Protein AF-A0A383CZA9-F1 (afdb_monomer_lite)

Sequence (109 aa):
MKIGTPPFEYDWLSDWATIPDSDAAESGWAHHGMAVTQAGEIVGVHPANPIILVLSQSGDLHRSFTVPIREGHQLALSTDNGEQCLWIADPGRKNLQSSGYDPVPGERG

Organism: NCBI:txid408172

Structure (mmCIF, N/CA/C/O backbone):
data_AF-A0A383CZA9-F1
#
_entry.id   AF-A0A383CZA9-F1
#
loop_
_atom_site.group_PDB
_atom_site.id
_atom_site.type_symbol
_atom_site.label_atom_id
_atom_site.label_alt_id
_atom_site.label_comp_id
_atom_site.label_asym_id
_atom_site.label_entity_id
_atom_site.label_seq_id
_atom_site.pdbx_PDB_ins_code
_atom_site.Cartn_x
_atom_site.Cartn_y
_atom_site.Cartn_z
_atom_site.occupancy
_atom_site.B_iso_or_equiv
_atom_site.auth_seq_id
_atom_site.auth_comp_id
_atom_site.auth_asym_id
_atom_site.auth_atom_id
_atom_site.pdbx_PDB_model_num
ATOM 1 N N . MET A 1 1 ? 4.505 13.452 16.506 1.00 90.56 1 MET A N 1
ATOM 2 C CA . MET A 1 1 ? 4.410 14.938 16.555 1.00 90.56 1 MET A CA 1
ATOM 3 C C . MET A 1 1 ? 2.942 15.318 16.707 1.00 90.56 1 MET A C 1
ATOM 5 O O . MET A 1 1 ? 2.137 14.714 16.024 1.00 90.56 1 MET A O 1
ATOM 9 N N . LYS A 1 2 ? 2.562 16.276 17.563 1.00 93.31 2 LYS A N 1
ATOM 10 C CA . LYS A 1 2 ? 1.167 16.760 17.600 1.00 93.31 2 LYS A CA 1
ATOM 11 C C . LYS A 1 2 ? 0.915 17.724 16.439 1.00 93.31 2 LYS A C 1
ATOM 13 O O . LYS A 1 2 ? 1.741 18.603 16.203 1.00 93.31 2 LYS A O 1
ATOM 18 N N . ILE A 1 3 ? -0.198 17.553 15.733 1.00 95.31 3 ILE A N 1
ATOM 19 C CA . ILE A 1 3 ? -0.630 18.431 14.638 1.00 95.31 3 ILE A CA 1
ATOM 20 C C . ILE A 1 3 ? -2.070 18.900 14.865 1.00 95.31 3 ILE A C 1
ATOM 22 O O . ILE A 1 3 ? -2.865 18.198 15.488 1.00 95.31 3 ILE A O 1
ATOM 26 N N . GLY A 1 4 ? -2.410 20.069 14.324 1.00 94.56 4 GLY A N 1
ATOM 27 C CA . GLY A 1 4 ? -3.735 20.677 14.463 1.00 94.56 4 GLY A CA 1
ATOM 28 C C . GLY A 1 4 ? -3.825 21.700 15.597 1.00 94.56 4 GLY A C 1
ATOM 29 O O . GLY A 1 4 ? -2.824 22.073 16.206 1.00 94.56 4 GLY A O 1
ATOM 30 N N . THR A 1 5 ? -5.040 22.187 15.835 1.00 94.62 5 THR A N 1
ATOM 31 C CA . THR A 1 5 ? -5.378 23.127 16.913 1.00 94.62 5 THR A CA 1
ATOM 32 C C . THR A 1 5 ? -6.732 22.739 17.509 1.00 94.62 5 THR A C 1
ATOM 34 O O . THR A 1 5 ? -7.550 22.144 16.801 1.00 94.62 5 THR A O 1
ATOM 37 N N . PRO A 1 6 ? -7.033 23.099 18.769 1.00 93.31 6 PRO A N 1
ATOM 38 C CA . PRO A 1 6 ? -8.297 22.739 19.400 1.00 93.31 6 PRO A CA 1
ATOM 39 C C . PRO A 1 6 ? -9.531 23.130 18.561 1.00 93.31 6 PRO A C 1
ATOM 41 O O . PRO A 1 6 ? -9.545 24.212 17.968 1.00 93.31 6 PRO A O 1
ATOM 44 N N . PRO A 1 7 ? -10.579 22.282 18.517 1.00 93.31 7 PRO A N 1
ATOM 45 C CA . PRO A 1 7 ? -10.715 21.000 19.219 1.00 93.31 7 PRO A CA 1
ATOM 46 C C . PRO A 1 7 ? -10.152 19.784 18.448 1.00 93.31 7 PRO A C 1
ATOM 48 O O . PRO A 1 7 ? -10.390 18.653 18.861 1.00 93.31 7 PRO A O 1
ATOM 51 N N . PHE A 1 8 ? -9.440 19.986 17.334 1.00 95.06 8 PHE A N 1
ATOM 52 C CA . PHE A 1 8 ? -8.983 18.913 16.444 1.00 95.06 8 PHE A CA 1
ATOM 53 C C . PHE A 1 8 ? -7.460 18.787 16.467 1.00 95.06 8 PHE A C 1
ATOM 55 O O . PHE A 1 8 ? -6.751 19.341 15.625 1.00 95.06 8 PHE A O 1
ATOM 62 N N . GLU A 1 9 ? -6.967 18.041 17.449 1.00 96.88 9 GLU A N 1
ATOM 63 C CA . GLU A 1 9 ? -5.553 17.708 17.595 1.00 96.88 9 GLU A CA 1
ATOM 64 C C . GLU A 1 9 ? -5.324 16.228 17.280 1.00 96.88 9 GLU A C 1
ATOM 66 O O . GLU A 1 9 ? -6.104 15.368 17.688 1.00 96.88 9 GLU A O 1
ATOM 71 N N . TYR A 1 10 ? -4.233 15.928 16.579 1.00 94.94 10 TYR A N 1
ATOM 72 C CA . TYR A 1 10 ? -3.885 14.577 16.143 1.00 94.94 10 TYR A CA 1
ATOM 73 C C . TYR A 1 10 ? -2.428 14.256 16.463 1.00 94.94 10 TYR A C 1
ATOM 75 O O . TYR A 1 10 ? -1.581 15.150 16.533 1.00 94.94 10 TYR A O 1
ATOM 83 N N . ASP A 1 11 ? -2.125 12.969 16.614 1.00 93.44 11 ASP A N 1
ATOM 84 C CA . ASP A 1 11 ? -0.755 12.468 16.666 1.00 93.44 11 ASP A CA 1
ATOM 85 C C . ASP A 1 11 ? -0.292 12.046 15.274 1.00 93.44 11 ASP A C 1
ATOM 87 O O . ASP A 1 11 ? -0.828 11.125 14.666 1.00 93.44 11 ASP A O 1
ATOM 91 N N . TRP A 1 12 ? 0.744 12.716 14.783 1.00 92.06 12 TRP A N 1
ATOM 92 C CA . TRP A 1 12 ? 1.514 12.287 13.629 1.00 92.06 12 TRP A CA 1
ATOM 93 C C . TRP A 1 12 ? 2.494 11.186 14.031 1.00 92.06 12 TRP A C 1
ATOM 95 O O . TRP A 1 12 ? 3.404 11.429 14.841 1.00 92.06 12 TRP A O 1
ATOM 105 N N . LEU A 1 13 ? 2.324 10.018 13.417 1.00 90.44 13 LEU A N 1
ATOM 106 C CA . LEU A 1 13 ? 3.210 8.863 13.504 1.00 90.44 13 LEU A CA 1
ATOM 107 C C . LEU A 1 13 ? 4.014 8.782 12.199 1.00 90.44 13 LEU A C 1
ATOM 109 O O . LEU A 1 13 ? 3.447 8.523 11.139 1.00 90.44 13 LEU A O 1
ATOM 113 N N . SER A 1 14 ? 5.318 9.059 12.266 1.00 90.88 14 SER A N 1
ATOM 114 C CA . SER A 1 14 ? 6.229 8.827 11.139 1.00 90.88 14 SER A CA 1
ATOM 115 C C . SER A 1 14 ? 6.736 7.390 11.161 1.00 90.88 14 SER A C 1
ATOM 117 O O . SER A 1 14 ? 6.689 6.745 12.208 1.00 90.88 14 SER A O 1
ATOM 119 N N . ASP A 1 15 ? 7.203 6.906 10.006 1.00 88.94 15 ASP A N 1
ATOM 120 C CA . ASP A 1 15 ? 7.937 5.634 9.885 1.00 88.94 15 ASP A CA 1
ATOM 121 C C . ASP A 1 15 ? 7.192 4.446 10.514 1.00 88.94 15 ASP A C 1
ATOM 123 O O . ASP A 1 15 ? 7.778 3.537 11.093 1.00 88.94 15 ASP A O 1
ATOM 127 N N . TRP A 1 16 ? 5.858 4.500 10.444 1.00 93.25 16 TRP A N 1
ATOM 128 C CA . TRP A 1 16 ? 4.984 3.645 11.240 1.00 93.25 16 TRP A CA 1
ATOM 129 C C . TRP A 1 16 ? 4.977 2.192 10.755 1.00 93.25 16 TRP A C 1
ATOM 131 O O . TRP A 1 16 ? 4.697 1.302 11.545 1.00 93.25 16 TRP A O 1
ATOM 141 N N . ALA A 1 17 ? 5.265 1.952 9.473 1.00 93.94 17 ALA A N 1
ATOM 142 C CA . ALA A 1 17 ? 5.158 0.642 8.841 1.00 93.94 17 ALA A CA 1
ATOM 143 C C . ALA A 1 17 ? 6.517 -0.051 8.689 1.00 93.94 17 ALA A C 1
ATOM 145 O O . ALA A 1 17 ? 7.487 0.541 8.220 1.00 93.94 17 ALA A O 1
ATOM 146 N N . THR A 1 18 ? 6.549 -1.352 8.973 1.00 92.38 18 THR A N 1
ATOM 147 C CA . THR A 1 18 ? 7.674 -2.233 8.653 1.00 92.38 18 THR A CA 1
ATOM 148 C C . THR A 1 18 ? 7.510 -2.759 7.231 1.00 92.38 18 THR A C 1
ATOM 150 O O . THR A 1 18 ? 6.731 -3.680 6.974 1.00 92.38 18 THR A O 1
ATOM 153 N N . ILE A 1 19 ? 8.246 -2.164 6.293 1.00 92.94 19 ILE A N 1
ATOM 154 C CA . ILE A 1 19 ? 8.240 -2.553 4.879 1.00 92.94 19 ILE A CA 1
ATOM 155 C C . ILE A 1 19 ? 9.433 -3.493 4.617 1.00 92.94 19 ILE A C 1
ATOM 157 O O . ILE A 1 19 ? 10.550 -3.175 5.027 1.00 92.94 19 ILE A O 1
ATOM 161 N N . PRO A 1 20 ? 9.226 -4.661 3.977 1.00 90.31 20 PRO A N 1
ATOM 162 C CA . PRO A 1 20 ? 10.323 -5.561 3.624 1.00 90.31 20 PRO A CA 1
ATOM 163 C C . PRO A 1 20 ? 11.202 -4.942 2.530 1.00 90.31 20 PRO A C 1
ATOM 165 O O . PRO A 1 20 ? 10.720 -4.114 1.769 1.00 90.31 20 PRO A O 1
ATOM 168 N N . ASP A 1 21 ? 12.456 -5.393 2.420 1.00 88.75 21 ASP A N 1
ATOM 169 C CA . ASP A 1 21 ? 13.423 -4.897 1.422 1.00 88.75 21 ASP A CA 1
ATOM 170 C C . ASP A 1 21 ? 13.639 -3.373 1.521 1.00 88.75 21 ASP A C 1
ATOM 172 O O . ASP A 1 21 ? 13.235 -2.599 0.652 1.00 88.75 21 ASP A O 1
ATOM 176 N N . SER A 1 22 ? 14.250 -2.938 2.632 1.00 83.75 22 SER A N 1
ATOM 177 C CA . SER A 1 22 ? 14.427 -1.519 2.978 1.00 83.75 22 SER A CA 1
ATOM 178 C C . SER A 1 22 ? 15.120 -0.718 1.879 1.00 83.75 22 SER A C 1
ATOM 180 O O . SER A 1 22 ? 14.686 0.388 1.582 1.00 83.75 22 SER A O 1
ATOM 182 N N . ASP A 1 23 ? 16.129 -1.287 1.218 1.00 87.44 23 ASP A N 1
ATOM 183 C CA . ASP A 1 23 ? 16.877 -0.598 0.161 1.00 87.44 23 ASP A CA 1
ATOM 184 C C . ASP A 1 23 ? 15.975 -0.307 -1.054 1.00 87.44 23 ASP A C 1
ATOM 186 O O . ASP A 1 23 ? 15.987 0.791 -1.624 1.00 87.44 23 ASP A O 1
ATOM 190 N N . ALA A 1 24 ? 15.135 -1.273 -1.444 1.00 87.00 24 ALA A N 1
ATOM 191 C CA . ALA A 1 24 ? 14.143 -1.075 -2.496 1.00 87.00 24 ALA A CA 1
ATOM 192 C C . ALA A 1 24 ? 12.995 -0.162 -2.036 1.00 87.00 24 ALA A C 1
ATOM 194 O O . ALA A 1 24 ? 12.467 0.620 -2.825 1.00 87.00 24 ALA A O 1
ATOM 195 N N . ALA A 1 25 ? 12.577 -0.247 -0.774 1.00 87.56 25 ALA A N 1
ATOM 196 C CA . ALA A 1 25 ? 11.541 0.619 -0.223 1.00 87.56 25 ALA A CA 1
ATOM 197 C C . ALA A 1 25 ? 11.982 2.093 -0.199 1.00 87.56 25 ALA A C 1
ATOM 199 O O . ALA A 1 25 ? 11.202 2.957 -0.593 1.00 87.56 25 ALA A O 1
ATOM 200 N N . GLU A 1 26 ? 13.231 2.369 0.185 1.00 86.81 26 GLU A N 1
ATOM 201 C CA . GLU A 1 26 ? 13.813 3.715 0.256 1.00 86.81 26 GLU A CA 1
ATOM 202 C C . GLU A 1 26 ? 14.069 4.332 -1.125 1.00 86.81 26 GLU A C 1
ATOM 204 O O . GLU A 1 26 ? 13.878 5.533 -1.314 1.00 86.81 26 GLU A O 1
ATOM 209 N N . SER A 1 27 ? 14.479 3.522 -2.105 1.00 86.38 27 SER A N 1
ATOM 210 C CA . SER A 1 27 ? 14.709 3.979 -3.487 1.00 86.38 27 SER A CA 1
ATOM 211 C C . SER A 1 27 ? 13.442 3.987 -4.354 1.00 86.38 27 SER A C 1
ATOM 213 O O . SER A 1 27 ? 13.430 4.539 -5.460 1.00 86.38 27 SER A O 1
ATOM 215 N N . GLY A 1 28 ? 12.362 3.367 -3.875 1.00 84.62 28 GLY A N 1
ATOM 216 C CA . GLY A 1 28 ? 11.085 3.296 -4.568 1.00 84.62 28 GLY A CA 1
ATOM 217 C C . GLY A 1 28 ? 10.389 4.654 -4.653 1.00 84.62 28 GLY A C 1
ATOM 218 O O . GLY A 1 28 ? 10.356 5.416 -3.693 1.00 84.62 28 GLY A O 1
ATOM 219 N N . TRP A 1 29 ? 9.771 4.944 -5.802 1.00 85.06 29 TRP A N 1
ATOM 220 C CA . TRP A 1 29 ? 9.063 6.210 -6.032 1.00 85.06 29 TRP A CA 1
ATOM 221 C C . TRP A 1 29 ? 7.582 6.040 -6.367 1.00 85.06 29 TRP A C 1
ATOM 223 O O . TRP A 1 29 ? 7.009 6.869 -7.071 1.00 85.06 29 TRP A O 1
ATOM 233 N N . ALA A 1 30 ? 6.954 4.957 -5.904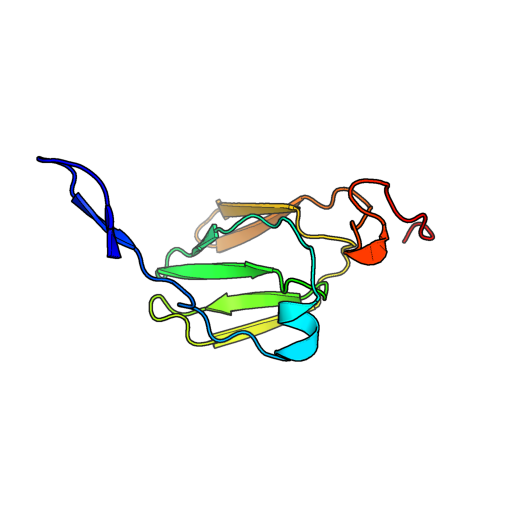 1.00 82.81 30 ALA A N 1
ATOM 234 C CA . ALA A 1 30 ? 5.525 4.787 -6.137 1.00 82.81 30 ALA A CA 1
ATOM 235 C C . ALA A 1 30 ? 4.700 5.822 -5.364 1.00 82.81 30 ALA A C 1
ATOM 237 O O . ALA A 1 30 ? 4.962 6.099 -4.194 1.00 82.81 30 ALA A O 1
ATOM 238 N N . HIS A 1 31 ? 3.680 6.372 -6.022 1.00 78.94 31 HIS A N 1
ATOM 239 C CA . HIS A 1 31 ? 2.707 7.296 -5.425 1.00 78.94 31 HIS A CA 1
ATOM 240 C C . HIS A 1 31 ? 1.391 6.542 -5.270 1.00 78.94 31 HIS A C 1
ATOM 242 O O . HIS A 1 31 ? 0.435 6.774 -6.008 1.00 78.94 31 HIS A O 1
ATOM 248 N N . HIS A 1 32 ? 1.382 5.551 -4.383 1.00 84.94 32 HIS A N 1
ATOM 249 C CA . HIS A 1 32 ? 0.238 4.662 -4.231 1.00 84.94 32 HIS A CA 1
ATOM 250 C C . HIS A 1 32 ? -0.784 5.195 -3.221 1.00 84.94 32 HIS A C 1
ATOM 252 O O . HIS A 1 32 ? -0.449 5.858 -2.239 1.00 84.94 32 HIS A O 1
ATOM 258 N N . GLY A 1 33 ? -2.046 4.827 -3.429 1.00 87.88 33 GLY A N 1
ATOM 259 C CA . GLY A 1 33 ? -3.100 4.974 -2.435 1.00 87.88 33 GLY A CA 1
ATOM 260 C C . GLY A 1 33 ? -2.969 3.968 -1.287 1.00 87.88 33 GLY A C 1
ATOM 261 O O . GLY A 1 33 ? -2.094 3.098 -1.270 1.00 87.88 33 GLY A O 1
ATOM 262 N N . MET A 1 34 ? -3.882 4.071 -0.326 1.00 94.44 34 MET A N 1
ATOM 263 C CA . MET A 1 34 ? -4.041 3.129 0.782 1.00 94.44 34 MET A CA 1
ATOM 264 C C . MET A 1 34 ? -5.526 2.832 0.992 1.00 94.44 34 MET A C 1
ATOM 266 O O . MET A 1 34 ? -6.376 3.675 0.708 1.00 94.44 34 MET A O 1
ATOM 270 N N . ALA A 1 35 ? -5.839 1.650 1.514 1.00 96.50 35 ALA A N 1
ATOM 271 C CA . ALA A 1 35 ? -7.196 1.267 1.895 1.00 96.50 35 ALA A CA 1
ATOM 272 C C . ALA A 1 35 ? -7.192 0.539 3.245 1.00 96.50 35 ALA A C 1
ATOM 274 O O . ALA A 1 35 ? -6.165 0.007 3.657 1.00 96.50 35 ALA A O 1
ATOM 275 N N . VAL A 1 36 ? -8.332 0.503 3.936 1.00 96.94 36 VAL A N 1
ATOM 276 C CA . VAL A 1 36 ? -8.469 -0.186 5.230 1.00 96.94 36 VAL A CA 1
ATOM 277 C C . VAL A 1 36 ? -9.540 -1.266 5.117 1.00 96.94 36 VAL A C 1
ATOM 279 O O . VAL A 1 36 ? -10.666 -0.983 4.703 1.00 96.94 36 VAL A O 1
ATOM 282 N N . THR A 1 37 ? -9.187 -2.507 5.451 1.00 96.69 37 THR A N 1
ATOM 283 C CA . THR A 1 37 ? -10.110 -3.651 5.430 1.00 96.69 37 THR A CA 1
ATOM 284 C C . THR A 1 37 ? -11.159 -3.530 6.529 1.00 96.69 37 THR A C 1
ATOM 286 O O . THR A 1 37 ? -11.008 -2.771 7.484 1.00 96.69 37 THR A O 1
ATOM 289 N N . GLN A 1 38 ? -12.232 -4.318 6.442 1.00 94.75 38 GLN A N 1
ATOM 290 C CA . GLN A 1 38 ? -13.250 -4.357 7.500 1.00 94.75 38 GLN A CA 1
ATOM 291 C C . GLN A 1 38 ? -12.678 -4.860 8.837 1.00 94.75 38 GLN A C 1
ATOM 293 O O . GLN A 1 38 ? -13.162 -4.475 9.898 1.00 94.75 38 GLN A O 1
ATOM 298 N N . ALA A 1 39 ? -11.626 -5.682 8.788 1.00 95.12 39 ALA A N 1
ATOM 299 C CA . ALA A 1 39 ? -10.889 -6.139 9.963 1.00 95.12 39 ALA A CA 1
ATOM 300 C C . ALA A 1 39 ? -9.911 -5.081 10.516 1.00 95.12 39 ALA A C 1
ATOM 302 O O . ALA A 1 39 ? -9.242 -5.330 11.516 1.00 95.12 39 ALA A O 1
ATOM 303 N N . GLY A 1 40 ? -9.821 -3.906 9.884 1.00 96.62 40 GLY A N 1
ATOM 304 C CA . GLY A 1 40 ? -8.942 -2.819 10.302 1.00 96.62 40 GLY A CA 1
ATOM 305 C C . GLY A 1 40 ? -7.489 -2.986 9.863 1.00 96.62 40 GLY A C 1
ATOM 306 O O . GLY A 1 40 ? -6.632 -2.279 10.385 1.00 96.62 40 GLY A O 1
ATOM 307 N N . GLU A 1 41 ? -7.202 -3.901 8.934 1.00 97.94 41 GLU A N 1
ATOM 308 C CA . GLU A 1 41 ? -5.873 -4.035 8.336 1.00 97.94 41 GLU A CA 1
ATOM 309 C C . GLU A 1 41 ? -5.664 -2.953 7.279 1.00 97.94 41 GLU A C 1
ATOM 311 O O . GLU A 1 41 ? -6.589 -2.587 6.553 1.00 97.94 41 GLU A O 1
ATOM 316 N N . ILE A 1 42 ? -4.438 -2.463 7.161 1.00 97.62 42 ILE A N 1
ATOM 317 C CA . ILE A 1 42 ? -4.081 -1.397 6.234 1.00 97.62 42 ILE A CA 1
ATOM 318 C C . ILE A 1 42 ? -3.448 -2.023 4.994 1.00 97.62 42 ILE A C 1
ATOM 320 O O . ILE A 1 42 ? -2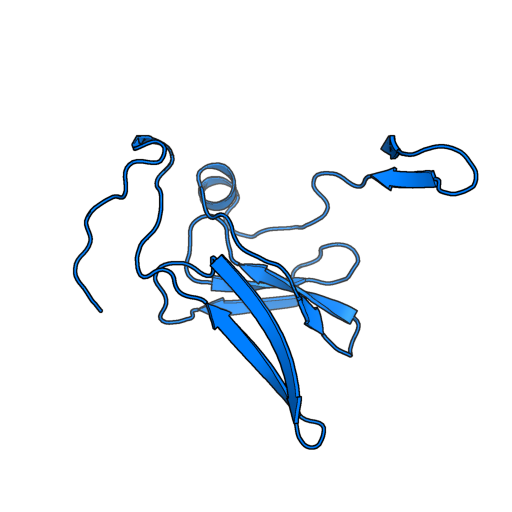.457 -2.742 5.080 1.00 97.62 42 ILE A O 1
ATOM 324 N N . VAL A 1 43 ? -4.024 -1.748 3.830 1.00 97.69 43 VAL A N 1
ATOM 325 C CA . VAL A 1 43 ? -3.542 -2.218 2.533 1.00 97.69 43 VAL A CA 1
ATOM 326 C C . VAL A 1 43 ? -2.797 -1.084 1.841 1.00 97.69 43 VAL A C 1
ATOM 328 O O . VAL A 1 43 ? -3.348 0.002 1.647 1.00 97.69 43 VAL A O 1
ATOM 331 N N . GLY A 1 44 ? -1.556 -1.350 1.450 1.00 96.06 44 GLY A N 1
ATOM 332 C CA . GLY A 1 44 ? -0.712 -0.452 0.666 1.00 96.06 44 GLY A CA 1
ATOM 333 C C . GLY A 1 44 ? 0.008 -1.198 -0.454 1.00 96.06 44 GLY A C 1
ATOM 334 O O . GLY A 1 44 ? -0.191 -2.399 -0.653 1.00 96.06 44 GLY A O 1
ATOM 335 N N . VAL A 1 45 ? 0.863 -0.489 -1.185 1.00 95.06 45 VAL A N 1
ATOM 336 C CA . VAL A 1 45 ? 1.694 -1.060 -2.252 1.00 95.06 45 VAL A CA 1
ATOM 337 C C . VAL A 1 45 ? 3.152 -0.872 -1.874 1.00 95.06 45 VAL A C 1
ATOM 339 O O . VAL A 1 45 ? 3.522 0.139 -1.292 1.00 95.06 45 VAL A O 1
ATOM 342 N N . HIS A 1 46 ? 4.003 -1.837 -2.192 1.00 94.56 46 HIS A N 1
ATOM 343 C CA . HIS A 1 46 ? 5.431 -1.672 -1.985 1.00 94.56 46 HIS A CA 1
ATOM 344 C C . HIS A 1 46 ? 5.969 -0.508 -2.853 1.00 94.56 46 HIS A C 1
ATOM 346 O O . HIS A 1 46 ? 5.695 -0.473 -4.056 1.00 94.56 46 HIS A O 1
ATOM 352 N N . PRO A 1 47 ? 6.797 0.409 -2.313 1.00 90.94 47 PRO A N 1
ATOM 353 C CA . PRO A 1 47 ? 7.273 1.583 -3.055 1.00 90.94 47 PRO A CA 1
ATOM 354 C C . PRO A 1 47 ? 8.000 1.258 -4.375 1.00 90.94 47 PRO A C 1
ATOM 356 O O . PRO A 1 47 ? 7.763 1.890 -5.406 1.00 90.94 47 PRO A O 1
ATOM 359 N N . ALA A 1 48 ? 8.862 0.235 -4.392 1.00 90.31 48 ALA A N 1
ATOM 360 C CA . ALA A 1 48 ? 9.542 -0.221 -5.612 1.00 90.31 48 ALA A CA 1
ATOM 361 C C . ALA A 1 48 ? 8.817 -1.318 -6.413 1.00 90.31 48 ALA A C 1
ATOM 363 O O . ALA A 1 48 ? 8.814 -1.259 -7.643 1.00 90.31 48 ALA A O 1
ATOM 364 N N . ASN A 1 49 ? 8.158 -2.277 -5.766 1.00 91.19 49 ASN A N 1
ATOM 365 C CA . ASN A 1 49 ? 7.744 -3.531 -6.400 1.00 91.19 49 ASN A CA 1
ATOM 366 C C . ASN A 1 49 ? 6.214 -3.626 -6.577 1.00 91.19 49 ASN A C 1
ATOM 368 O O . ASN A 1 49 ? 5.481 -3.044 -5.779 1.00 91.19 49 ASN A O 1
ATOM 372 N N . PRO A 1 50 ? 5.691 -4.377 -7.569 1.00 92.56 50 PRO A N 1
ATOM 373 C CA . PRO A 1 50 ? 4.252 -4.596 -7.751 1.00 92.56 50 PRO A CA 1
ATOM 374 C C . PRO A 1 50 ? 3.720 -5.628 -6.740 1.00 92.56 50 PRO A C 1
ATOM 376 O O . PRO A 1 50 ? 3.245 -6.711 -7.084 1.00 92.56 50 PRO A O 1
ATOM 379 N N . ILE A 1 51 ? 3.868 -5.304 -5.458 1.00 95.56 51 ILE A N 1
ATOM 380 C CA . ILE A 1 51 ? 3.539 -6.149 -4.314 1.00 95.56 51 ILE A CA 1
ATOM 381 C C . ILE A 1 51 ? 2.547 -5.390 -3.443 1.00 95.56 51 ILE A C 1
ATOM 383 O O . ILE A 1 51 ? 2.810 -4.258 -3.039 1.00 95.56 51 ILE A O 1
ATOM 387 N N . ILE A 1 52 ? 1.419 -6.021 -3.134 1.00 97.00 52 ILE A N 1
ATOM 388 C CA . ILE A 1 52 ? 0.495 -5.535 -2.114 1.00 97.00 52 ILE A CA 1
ATOM 389 C C . ILE A 1 52 ? 1.047 -5.895 -0.742 1.00 97.00 52 ILE A C 1
ATOM 391 O O . ILE A 1 52 ? 1.480 -7.026 -0.513 1.00 97.00 52 ILE A O 1
ATOM 395 N N . LEU A 1 53 ? 0.998 -4.929 0.169 1.00 97.50 53 LEU A N 1
ATOM 396 C CA . LEU A 1 53 ? 1.338 -5.088 1.575 1.00 97.50 53 LEU A CA 1
ATOM 397 C C . LEU A 1 53 ? 0.052 -5.003 2.387 1.00 97.50 53 LEU A C 1
ATOM 399 O O . LEU A 1 53 ? -0.730 -4.070 2.206 1.00 97.50 53 LEU A O 1
ATOM 403 N N . VAL A 1 54 ? -0.159 -5.962 3.285 1.00 97.81 54 VAL A N 1
ATOM 404 C CA . VAL A 1 54 ? -1.220 -5.883 4.286 1.00 97.81 54 VAL A CA 1
ATOM 405 C C . VAL A 1 54 ? -0.582 -5.792 5.659 1.00 97.81 54 VAL A C 1
ATOM 407 O O . VAL A 1 54 ? 0.129 -6.702 6.091 1.00 97.81 54 VAL A O 1
ATOM 410 N N . LEU A 1 55 ? -0.836 -4.667 6.311 1.00 98.06 55 LEU A N 1
ATOM 411 C CA . LEU A 1 55 ? -0.216 -4.233 7.548 1.00 98.06 55 LEU A CA 1
ATOM 412 C C . LEU A 1 55 ? -1.249 -4.233 8.680 1.00 98.06 55 LEU A C 1
ATOM 414 O O . LEU A 1 55 ? -2.439 -3.980 8.467 1.00 98.06 55 LEU A O 1
ATOM 418 N N . SER A 1 56 ? -0.785 -4.473 9.898 1.00 97.38 56 SER A N 1
ATOM 419 C CA . SER A 1 56 ? -1.539 -4.183 11.111 1.00 97.38 56 SER A CA 1
ATOM 420 C C . SER A 1 56 ? -1.727 -2.668 11.284 1.00 97.38 56 SER A C 1
ATOM 422 O O . SER A 1 56 ? -1.084 -1.863 10.611 1.00 97.38 56 SER A O 1
ATOM 424 N N . GLN A 1 57 ? -2.553 -2.253 12.247 1.00 95.50 57 GLN A N 1
ATOM 425 C CA . GLN A 1 57 ? -2.658 -0.835 12.628 1.00 95.50 57 GLN A CA 1
ATOM 426 C C . GLN A 1 57 ? -1.387 -0.295 13.300 1.00 95.50 57 GLN A C 1
ATOM 428 O O . GLN A 1 57 ? -1.155 0.909 13.274 1.00 95.50 57 GLN A O 1
ATOM 433 N N . SER A 1 58 ? -0.566 -1.170 13.892 1.00 95.19 58 SER A N 1
ATOM 434 C CA . SER A 1 58 ? 0.756 -0.822 14.428 1.00 95.19 58 SER A CA 1
ATOM 435 C C . SER A 1 58 ? 1.846 -0.784 13.356 1.00 95.19 58 SER A C 1
ATOM 437 O O . SER A 1 58 ? 2.953 -0.361 13.666 1.00 95.19 58 SER A O 1
ATOM 439 N N . GLY A 1 59 ? 1.541 -1.193 12.118 1.00 96.25 59 GLY A N 1
ATOM 440 C CA . GLY A 1 59 ? 2.480 -1.198 10.996 1.00 96.25 59 GLY A CA 1
ATOM 441 C C . GLY A 1 59 ? 3.288 -2.476 10.822 1.00 96.25 59 GLY A C 1
ATOM 442 O O . GLY A 1 59 ? 4.210 -2.510 10.011 1.00 96.25 59 GLY A O 1
ATOM 443 N N . ASP A 1 60 ? 2.926 -3.546 11.520 1.00 97.06 60 ASP A N 1
ATOM 444 C CA . ASP A 1 60 ? 3.534 -4.859 11.330 1.00 97.06 60 ASP A CA 1
ATOM 445 C C . ASP A 1 60 ? 3.022 -5.503 10.037 1.00 97.06 60 ASP A C 1
ATOM 447 O O . ASP A 1 60 ? 1.821 -5.501 9.760 1.00 97.06 60 ASP A O 1
ATOM 451 N N . LEU A 1 61 ? 3.913 -6.103 9.247 1.00 97.19 61 LEU A N 1
ATOM 452 C CA . LEU A 1 61 ? 3.523 -6.819 8.034 1.00 97.19 61 LEU A CA 1
ATOM 453 C C . LEU A 1 61 ? 2.829 -8.142 8.378 1.00 97.19 61 LEU A C 1
ATOM 455 O O . LEU A 1 61 ? 3.465 -9.081 8.850 1.00 97.19 61 LEU A O 1
ATOM 459 N N . HIS A 1 62 ? 1.534 -8.245 8.076 1.00 97.31 62 HIS A N 1
ATOM 460 C CA . HIS A 1 62 ? 0.782 -9.495 8.206 1.00 97.31 62 HIS A CA 1
ATOM 461 C C . HIS A 1 62 ? 1.003 -10.421 7.007 1.00 97.31 62 HIS A C 1
ATOM 463 O O . HIS A 1 62 ? 1.206 -11.623 7.170 1.00 97.31 62 HIS A O 1
ATOM 469 N N . ARG A 1 63 ? 0.904 -9.880 5.786 1.00 96.31 63 ARG A N 1
ATOM 470 C CA . ARG A 1 63 ? 1.055 -10.639 4.535 1.00 96.31 63 ARG A CA 1
ATOM 471 C C . ARG A 1 63 ? 1.413 -9.728 3.369 1.00 96.31 63 ARG A C 1
ATOM 473 O O . ARG A 1 63 ? 1.151 -8.527 3.400 1.00 96.31 63 ARG A O 1
ATOM 480 N N . SER A 1 64 ? 1.959 -10.322 2.316 1.00 97.44 64 SER A N 1
ATOM 481 C CA . SER A 1 64 ? 2.191 -9.650 1.041 1.00 97.44 64 SER A CA 1
ATOM 482 C C . SER A 1 64 ? 1.957 -10.598 -0.130 1.00 97.44 64 SER A C 1
ATOM 484 O O . SER A 1 64 ? 2.024 -11.818 0.030 1.00 97.44 64 SER A O 1
ATOM 486 N N . PHE A 1 65 ? 1.635 -10.043 -1.296 1.00 97.06 65 PHE A N 1
ATOM 487 C CA . PHE A 1 65 ? 1.449 -10.820 -2.521 1.00 97.06 65 PHE A CA 1
ATOM 488 C C . PHE A 1 65 ? 1.703 -9.972 -3.768 1.00 97.06 65 PHE A C 1
ATOM 490 O O . PHE A 1 65 ? 1.406 -8.778 -3.798 1.00 97.06 65 PHE A O 1
ATOM 497 N N . THR A 1 66 ? 2.259 -10.593 -4.807 1.00 96.38 66 THR A N 1
ATOM 498 C CA . THR A 1 66 ? 2.500 -9.949 -6.103 1.00 96.38 66 THR A CA 1
ATOM 499 C C . THR A 1 66 ? 1.196 -9.772 -6.872 1.00 96.38 66 THR A C 1
ATOM 501 O O . THR A 1 66 ? 0.325 -10.642 -6.852 1.00 96.38 66 THR A O 1
ATOM 504 N N . VAL A 1 67 ? 1.086 -8.659 -7.590 1.00 95.31 67 VAL A N 1
ATOM 505 C CA . VAL A 1 67 ? -0.035 -8.338 -8.476 1.00 95.31 67 VAL A CA 1
ATOM 506 C C . VAL A 1 67 ? 0.486 -7.999 -9.877 1.00 95.31 67 VAL A C 1
ATOM 508 O O . VAL A 1 67 ? 1.568 -7.425 -10.000 1.00 95.31 67 VAL A O 1
ATOM 511 N N . PRO A 1 68 ? -0.242 -8.345 -10.951 1.00 94.69 68 PRO A N 1
ATOM 512 C CA . PRO A 1 68 ? 0.218 -8.144 -12.324 1.00 94.69 68 PRO A CA 1
ATOM 513 C C . PRO A 1 68 ? -0.044 -6.705 -12.800 1.00 94.69 68 PRO A C 1
ATOM 515 O O . PRO A 1 68 ? -0.789 -6.483 -13.750 1.00 94.69 68 PRO A O 1
ATOM 518 N N . ILE A 1 69 ? 0.542 -5.722 -12.115 1.00 90.94 69 ILE A N 1
ATOM 519 C CA . ILE A 1 69 ? 0.401 -4.290 -12.421 1.00 90.94 69 ILE A CA 1
ATOM 520 C C . ILE A 1 69 ? 1.772 -3.641 -12.599 1.00 90.94 69 ILE A C 1
ATOM 522 O O . ILE A 1 69 ? 2.778 -4.146 -12.097 1.00 90.94 69 ILE A 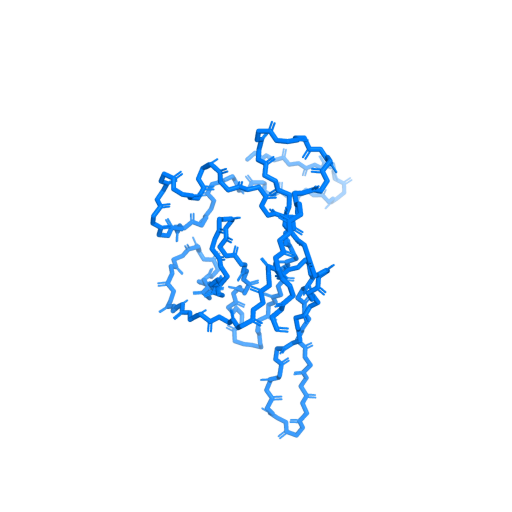O 1
ATOM 526 N N . ARG A 1 70 ? 1.815 -2.483 -13.257 1.00 87.31 70 ARG A N 1
ATOM 527 C CA . ARG A 1 70 ? 3.019 -1.634 -13.288 1.00 87.31 70 ARG A CA 1
ATOM 528 C C . ARG A 1 70 ? 3.148 -0.789 -12.030 1.00 87.31 70 ARG A C 1
ATOM 530 O O . ARG A 1 70 ? 4.241 -0.670 -11.480 1.00 87.31 70 ARG A O 1
ATOM 537 N N . GLU A 1 71 ? 2.038 -0.221 -11.567 1.00 87.06 71 GLU A N 1
ATOM 538 C CA . GLU A 1 71 ? 1.978 0.557 -10.332 1.00 87.06 71 GLU A CA 1
ATOM 539 C C . GLU A 1 71 ? 0.562 0.520 -9.741 1.00 87.06 71 GLU A C 1
ATOM 541 O O . GLU A 1 71 ? -0.413 0.454 -10.479 1.00 87.06 71 GLU A O 1
ATOM 546 N N . GLY A 1 72 ? 0.423 0.552 -8.414 1.00 88.00 72 GLY A N 1
ATOM 547 C CA . GLY A 1 72 ? -0.885 0.621 -7.753 1.00 88.00 72 GLY A CA 1
ATOM 548 C C . GLY A 1 72 ? -1.201 2.039 -7.294 1.00 88.00 72 GLY A C 1
ATOM 549 O O . GLY A 1 72 ? -1.146 2.319 -6.104 1.00 88.00 72 GLY A O 1
ATOM 550 N N . HIS A 1 73 ? -1.504 2.940 -8.231 1.00 88.44 73 HIS A N 1
ATOM 551 C CA . HIS A 1 73 ? -1.624 4.378 -7.953 1.00 88.44 73 HIS A CA 1
ATOM 552 C C . HIS A 1 73 ? -2.771 4.707 -6.990 1.00 88.44 73 HIS A C 1
ATOM 554 O O . HIS A 1 73 ? -2.642 5.576 -6.138 1.00 88.44 73 HIS A O 1
ATOM 560 N N . GLN A 1 74 ? -3.886 3.984 -7.085 1.00 91.50 74 GLN A N 1
ATOM 561 C CA . GLN A 1 74 ? -4.999 4.101 -6.146 1.00 91.50 74 GLN A CA 1
ATOM 562 C C . GLN A 1 74 ? -5.494 2.713 -5.757 1.00 91.50 74 GLN A C 1
ATOM 564 O O . GLN A 1 74 ? -5.542 1.806 -6.592 1.00 91.50 74 GLN A O 1
ATOM 569 N N . LEU A 1 75 ? -5.891 2.577 -4.493 1.00 96.06 75 LEU A N 1
ATOM 570 C CA . LEU A 1 75 ? -6.521 1.384 -3.944 1.00 96.06 75 LEU A CA 1
ATOM 571 C C . LEU A 1 75 ? -7.927 1.737 -3.460 1.00 96.06 75 LEU A C 1
ATOM 573 O O . LEU A 1 75 ? -8.138 2.800 -2.878 1.00 96.06 75 LEU A O 1
ATOM 577 N N . ALA A 1 76 ? -8.881 0.839 -3.675 1.00 95.94 76 ALA A N 1
ATOM 578 C CA . ALA A 1 76 ? -10.210 0.937 -3.088 1.00 95.94 76 ALA A CA 1
ATOM 579 C C . ALA A 1 76 ? -10.699 -0.444 -2.660 1.00 95.94 76 ALA A C 1
ATOM 581 O O . ALA A 1 76 ? -10.419 -1.445 -3.316 1.00 95.94 76 ALA A O 1
ATOM 582 N N . LEU A 1 77 ? -11.454 -0.492 -1.568 1.00 96.56 77 LEU A N 1
ATOM 583 C CA . LEU A 1 77 ? -12.134 -1.701 -1.125 1.00 96.56 77 LEU A CA 1
ATOM 584 C C . LEU A 1 77 ? -13.635 -1.522 -1.323 1.00 96.56 77 LEU A C 1
ATOM 586 O O . LEU A 1 77 ? -14.200 -0.499 -0.939 1.00 96.56 77 LEU A O 1
ATOM 590 N N . SER A 1 78 ? -14.279 -2.527 -1.903 1.00 95.94 78 SER A N 1
ATOM 591 C CA . SER A 1 78 ? -15.734 -2.662 -1.898 1.00 95.94 78 SER A CA 1
ATOM 592 C C . SER A 1 78 ? -16.116 -3.909 -1.119 1.00 95.94 78 SER A C 1
ATOM 594 O O . SER A 1 78 ? -15.332 -4.848 -1.027 1.00 95.94 78 SER A O 1
ATOM 596 N N . THR A 1 79 ? -17.324 -3.933 -0.569 1.00 96.25 79 THR A N 1
ATOM 597 C CA . THR A 1 79 ? -17.892 -5.150 0.016 1.00 96.25 79 THR A CA 1
ATOM 598 C C . THR A 1 79 ? -19.113 -5.540 -0.796 1.00 96.25 79 THR A C 1
ATOM 600 O O . THR A 1 79 ? -20.033 -4.734 -0.918 1.00 96.25 79 THR A O 1
ATOM 603 N N . ASP A 1 80 ? -19.109 -6.744 -1.356 1.00 93.25 80 ASP A N 1
ATOM 604 C CA . ASP A 1 80 ? -20.237 -7.312 -2.091 1.00 93.25 80 ASP A CA 1
ATOM 605 C C . ASP A 1 80 ? -20.596 -8.668 -1.482 1.00 93.25 80 ASP A C 1
ATOM 607 O O . ASP A 1 80 ? -19.734 -9.519 -1.293 1.00 93.25 80 ASP A O 1
ATOM 611 N N . ASN A 1 81 ? -21.859 -8.847 -1.091 1.00 92.56 81 ASN A N 1
ATOM 612 C CA . ASN A 1 81 ? -22.363 -10.063 -0.432 1.00 92.56 81 ASN A CA 1
ATOM 613 C C . ASN A 1 81 ? -21.517 -10.567 0.762 1.00 92.56 81 ASN A C 1
ATOM 615 O O . ASN A 1 81 ? -21.469 -11.763 1.040 1.00 92.56 81 ASN A O 1
ATOM 619 N N . GLY A 1 82 ? -20.875 -9.649 1.494 1.00 91.50 82 GLY A N 1
ATOM 620 C CA . GLY A 1 82 ? -20.021 -9.967 2.646 1.00 91.50 82 GLY A CA 1
ATOM 621 C C . GLY A 1 82 ? -18.569 -10.311 2.299 1.00 91.50 82 GLY A C 1
ATOM 622 O O . GLY A 1 82 ? -17.776 -10.540 3.208 1.00 91.50 82 GLY A O 1
ATOM 623 N N . GLU A 1 83 ? -18.201 -10.302 1.019 1.00 94.94 83 GLU A N 1
ATOM 624 C CA . GLU A 1 83 ? -16.828 -10.470 0.551 1.00 94.94 83 GLU A CA 1
ATOM 625 C C . GLU A 1 83 ? -16.195 -9.105 0.251 1.00 94.94 83 GLU A C 1
ATOM 627 O O . GLU A 1 83 ? -16.820 -8.238 -0.365 1.00 94.94 83 GLU A O 1
ATOM 632 N N . GLN A 1 84 ? -14.953 -8.892 0.701 1.00 95.12 84 GLN A N 1
ATOM 633 C CA . GLN A 1 84 ? -14.201 -7.682 0.365 1.00 95.12 84 GLN A CA 1
ATOM 634 C C . GLN A 1 84 ? -13.393 -7.872 -0.916 1.00 95.12 84 GLN A C 1
ATOM 636 O O . GLN A 1 84 ? -12.521 -8.735 -0.988 1.00 95.12 84 GLN A O 1
ATOM 641 N N . CYS A 1 85 ? -13.621 -6.988 -1.884 1.00 96.06 85 CYS A N 1
ATOM 642 C CA . CYS A 1 85 ? -12.878 -6.933 -3.137 1.00 96.06 85 CYS A CA 1
ATOM 643 C C . CYS A 1 85 ? -11.907 -5.750 -3.120 1.00 96.06 85 CYS A C 1
ATOM 645 O O . CYS A 1 85 ? -12.308 -4.617 -2.841 1.00 96.06 85 CYS A O 1
ATOM 647 N N . LEU A 1 86 ? -10.643 -6.009 -3.462 1.00 95.69 86 LEU A N 1
ATOM 648 C CA . LEU A 1 86 ? -9.628 -4.979 -3.675 1.00 95.69 86 LEU A CA 1
ATOM 649 C C . LEU A 1 86 ? -9.610 -4.552 -5.144 1.00 95.69 86 LEU A C 1
ATOM 651 O O . LEU A 1 86 ? -9.344 -5.357 -6.033 1.00 95.69 86 LEU A O 1
ATOM 655 N N . TRP A 1 87 ? -9.829 -3.264 -5.375 1.00 96.50 87 TRP A N 1
ATOM 656 C CA . TRP A 1 87 ? -9.696 -2.612 -6.671 1.00 96.50 87 TRP A CA 1
ATOM 657 C C . TRP A 1 87 ? -8.381 -1.841 -6.723 1.00 96.50 87 TRP A C 1
ATOM 659 O O . TRP A 1 87 ? -8.065 -1.082 -5.804 1.00 96.50 87 TRP A O 1
ATOM 669 N N . ILE A 1 88 ? -7.633 -2.022 -7.810 1.00 95.50 88 ILE A N 1
ATOM 670 C CA . ILE A 1 88 ? -6.324 -1.401 -8.019 1.00 95.50 88 ILE A CA 1
ATOM 671 C C . ILE A 1 88 ? -6.366 -0.605 -9.321 1.00 95.50 88 ILE A C 1
ATOM 673 O O . ILE A 1 88 ? -6.686 -1.152 -10.376 1.00 95.50 88 ILE A O 1
ATOM 677 N N . ALA A 1 89 ? -6.030 0.681 -9.252 1.00 94.50 89 ALA A N 1
ATOM 678 C CA . ALA A 1 89 ? -5.862 1.514 -10.435 1.00 94.50 89 ALA A CA 1
ATOM 679 C C . ALA A 1 89 ? -4.405 1.463 -10.912 1.00 94.50 89 ALA A C 1
ATOM 681 O O . ALA A 1 89 ? -3.526 2.051 -10.277 1.00 94.50 89 ALA A O 1
ATOM 682 N N . ASP A 1 90 ? -4.166 0.784 -12.038 1.00 92.81 90 ASP A N 1
ATOM 683 C CA . ASP A 1 90 ? -2.863 0.764 -12.708 1.00 92.81 90 ASP A CA 1
ATOM 684 C C . ASP A 1 90 ? -2.781 1.880 -13.767 1.00 92.81 90 ASP A C 1
ATOM 686 O O . ASP A 1 90 ? -3.512 1.837 -14.762 1.00 92.81 90 ASP A O 1
ATOM 690 N N . PRO A 1 91 ? -1.903 2.887 -13.598 1.00 87.81 91 PRO A N 1
ATOM 691 C CA . PRO A 1 91 ? -1.730 3.963 -14.570 1.00 87.81 91 PRO A CA 1
ATOM 692 C C . PRO A 1 91 ? -0.960 3.524 -15.830 1.00 87.81 91 PRO A C 1
ATOM 694 O O . PRO A 1 91 ? -0.724 4.351 -16.718 1.00 87.81 91 PRO A O 1
ATOM 697 N N . GLY A 1 92 ? -0.525 2.263 -15.906 1.00 88.38 92 GLY A N 1
ATOM 698 C CA . GLY A 1 92 ? 0.184 1.689 -17.045 1.00 88.38 92 GLY A CA 1
ATOM 699 C C . GLY A 1 92 ? 1.635 2.156 -17.174 1.00 88.38 92 GLY A C 1
ATOM 700 O O . GLY A 1 92 ? 2.256 1.929 -18.210 1.00 88.38 92 GLY A O 1
ATOM 701 N N . ARG A 1 93 ? 2.185 2.810 -16.147 1.00 81.81 93 ARG A N 1
ATOM 702 C CA . ARG A 1 93 ? 3.553 3.346 -16.100 1.00 81.81 93 ARG A CA 1
ATOM 703 C C . ARG A 1 93 ? 4.017 3.463 -14.652 1.00 81.81 93 ARG A C 1
ATOM 705 O O . ARG A 1 93 ? 3.172 3.525 -13.770 1.00 81.81 93 ARG A O 1
ATOM 712 N N . LYS A 1 94 ? 5.331 3.541 -14.441 1.00 81.56 94 LYS A N 1
ATOM 713 C CA . LYS A 1 94 ? 5.934 3.815 -13.135 1.00 81.56 94 LYS A CA 1
ATOM 714 C C . LYS A 1 94 ? 6.967 4.929 -13.258 1.00 81.56 94 LYS A C 1
ATOM 716 O O . LYS A 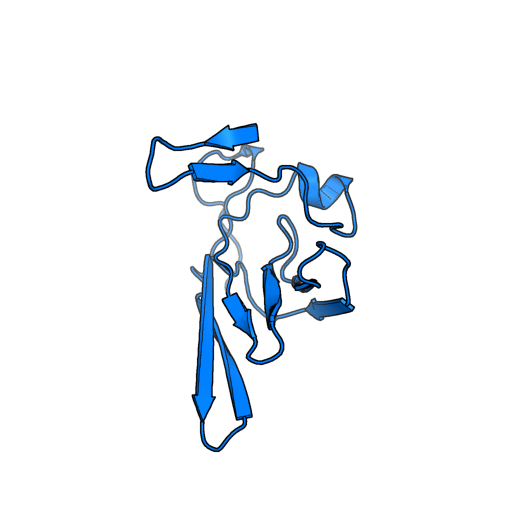1 94 ? 7.788 4.899 -14.175 1.00 81.56 94 LYS A O 1
ATOM 721 N N . ASN A 1 95 ? 6.925 5.894 -12.346 1.00 75.12 95 ASN A N 1
ATOM 722 C CA . ASN A 1 95 ? 7.957 6.928 -12.256 1.00 75.12 95 ASN A CA 1
ATOM 723 C C . ASN A 1 95 ? 9.182 6.374 -11.507 1.00 75.12 95 ASN A C 1
ATOM 725 O O . ASN A 1 95 ? 9.031 5.628 -10.537 1.00 75.12 95 ASN A O 1
ATOM 729 N N . LEU A 1 96 ? 10.394 6.722 -11.951 1.00 75.31 96 LEU A N 1
ATOM 730 C CA . LEU A 1 96 ? 11.653 6.291 -11.327 1.00 75.31 96 LEU A CA 1
ATOM 731 C C . LEU A 1 96 ? 12.414 7.493 -10.786 1.00 75.31 96 LEU A C 1
ATOM 733 O O . LEU A 1 96 ? 12.462 8.522 -11.450 1.00 75.31 96 LEU A O 1
ATOM 737 N N . GLN A 1 97 ? 13.029 7.365 -9.603 1.00 71.81 97 GLN A N 1
ATOM 738 C CA . GLN A 1 97 ? 13.685 8.484 -8.904 1.00 71.81 97 GLN A CA 1
ATOM 739 C C . GLN A 1 97 ? 14.673 9.262 -9.786 1.00 71.81 97 GLN A C 1
ATOM 741 O O . GLN A 1 97 ? 14.763 10.486 -9.718 1.00 71.81 97 GLN A O 1
ATOM 746 N N . SER A 1 98 ? 15.369 8.545 -10.666 1.00 73.69 98 SER A N 1
ATOM 747 C CA . SER A 1 98 ? 16.348 9.085 -11.606 1.00 73.69 98 SER A CA 1
ATOM 748 C C . SER A 1 98 ? 15.754 9.861 -12.787 1.00 73.69 98 SER A C 1
ATOM 750 O O . SER A 1 98 ? 16.478 10.647 -13.393 1.00 73.69 98 SER A O 1
ATOM 752 N N . SER A 1 99 ? 14.477 9.659 -13.134 1.00 60.22 99 SER A N 1
ATOM 753 C CA . SER A 1 99 ? 13.826 10.292 -14.291 1.00 60.22 99 SER A CA 1
ATOM 754 C C . SER A 1 99 ? 12.953 11.495 -13.929 1.00 60.22 99 SER A C 1
ATOM 756 O O . SER A 1 99 ? 12.382 12.132 -14.809 1.00 60.22 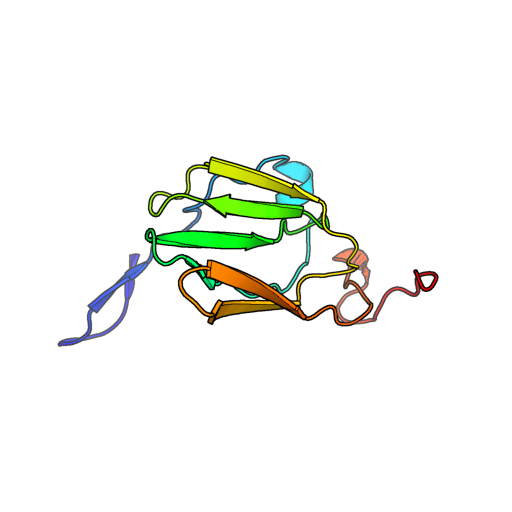99 SER A O 1
ATOM 758 N N . GLY A 1 100 ? 12.827 11.839 -12.647 1.00 65.06 100 GLY A N 1
ATOM 759 C CA . GLY A 1 100 ? 11.867 12.860 -12.233 1.00 65.06 100 GLY A CA 1
ATOM 760 C C . GLY A 1 100 ? 10.415 12.425 -12.483 1.00 65.06 100 GLY A C 1
ATOM 761 O O . GLY A 1 100 ? 10.052 11.262 -12.319 1.00 65.06 100 GLY A O 1
ATOM 762 N N . TYR A 1 101 ? 9.581 13.374 -12.913 1.00 60.78 101 TYR A N 1
ATOM 763 C CA . TYR A 1 101 ? 8.208 13.103 -13.362 1.00 60.78 101 TYR A CA 1
ATOM 764 C C . TYR A 1 101 ? 8.125 12.666 -14.829 1.00 60.78 101 TYR A C 1
ATOM 766 O O . TYR A 1 101 ? 7.022 12.394 -15.313 1.00 60.78 101 TYR A O 1
ATOM 774 N N . ASP A 1 102 ? 9.258 12.604 -15.537 1.00 56.62 102 ASP A N 1
ATOM 775 C CA . ASP A 1 102 ? 9.263 12.117 -16.906 1.00 56.62 102 ASP A CA 1
ATOM 776 C C . ASP A 1 102 ? 9.046 10.597 -16.887 1.00 56.62 102 ASP A C 1
ATOM 778 O O . ASP A 1 102 ? 9.788 9.861 -16.219 1.00 56.62 102 ASP A O 1
ATOM 782 N N . PRO A 1 103 ? 8.004 10.103 -17.580 1.00 53.0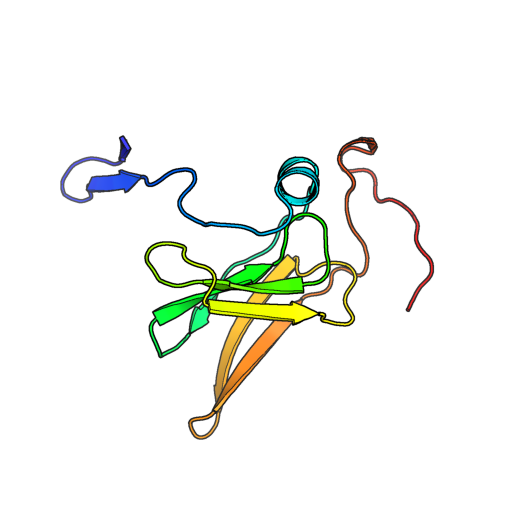9 103 PRO A N 1
ATOM 783 C CA . PRO A 1 103 ? 7.656 8.696 -17.547 1.00 53.09 103 PRO A CA 1
ATOM 784 C C . PRO A 1 103 ? 8.739 7.870 -18.238 1.00 53.09 103 PRO A C 1
ATOM 786 O O . PRO A 1 103 ? 9.161 8.180 -19.353 1.00 53.09 103 PRO A O 1
ATOM 789 N N . VAL A 1 104 ? 9.144 6.773 -17.601 1.00 57.22 104 VAL A N 1
ATOM 790 C CA . VAL A 1 104 ? 10.066 5.814 -18.214 1.00 57.22 104 VAL A CA 1
ATOM 791 C C . VAL A 1 104 ? 9.273 4.911 -19.164 1.00 57.22 104 VAL A C 1
ATOM 793 O O . VAL A 1 104 ? 8.300 4.283 -18.733 1.00 57.22 104 VAL A O 1
ATOM 796 N N . PRO A 1 105 ? 9.636 4.832 -20.458 1.00 54.09 105 PRO A N 1
ATOM 797 C CA . PRO A 1 105 ? 8.995 3.911 -21.386 1.00 54.09 105 PRO A CA 1
ATOM 798 C C . PRO A 1 105 ? 9.232 2.457 -20.960 1.00 54.09 105 PRO A C 1
ATOM 800 O O . PRO A 1 105 ? 10.359 2.070 -20.663 1.00 54.09 105 PRO A O 1
ATOM 803 N N . GLY A 1 106 ? 8.180 1.640 -20.974 1.00 59.59 106 GLY A N 1
ATOM 804 C CA . GLY A 1 106 ? 8.258 0.198 -20.746 1.00 59.59 106 GLY A CA 1
ATOM 805 C C . GLY A 1 106 ? 7.319 -0.549 -21.689 1.00 59.59 106 GLY A C 1
ATOM 806 O O . GLY A 1 106 ? 6.299 0.001 -22.115 1.00 59.59 106 GLY A O 1
ATOM 807 N N . GLU A 1 107 ? 7.668 -1.788 -22.041 1.00 51.41 107 GLU A N 1
ATOM 808 C CA . GLU A 1 107 ? 6.807 -2.641 -22.866 1.00 51.41 107 GLU A CA 1
ATOM 809 C C . GLU A 1 107 ? 5.448 -2.827 -22.193 1.00 51.41 107 GLU A C 1
ATOM 811 O O . GLU A 1 107 ? 5.376 -2.910 -20.966 1.00 51.41 107 GLU A O 1
ATOM 816 N N . ARG A 1 108 ? 4.374 -2.854 -22.995 1.00 46.47 108 ARG A N 1
ATOM 817 C CA . ARG A 1 108 ? 3.012 -3.184 -22.547 1.00 46.47 108 ARG A CA 1
ATOM 818 C C . ARG A 1 108 ? 2.967 -4.656 -22.129 1.00 46.47 108 ARG A C 1
ATOM 820 O O . ARG A 1 108 ? 3.695 -5.472 -22.675 1.00 46.47 108 ARG A O 1
ATOM 827 N N . GLY A 1 109 ? 2.154 -4.950 -21.123 1.00 41.53 109 GLY A N 1
ATOM 828 C CA . GLY A 1 109 ? 2.011 -6.264 -20.500 1.00 41.53 109 GLY A CA 1
ATOM 829 C C . GLY A 1 109 ? 0.689 -6.855 -20.923 1.00 41.53 109 GLY A C 1
ATOM 830 O O . GLY A 1 109 ? -0.171 -6.045 -21.345 1.00 41.53 109 GLY A O 1
#

pLDDT: mean 88.26, std 12.52, range [41.53, 98.06]

Secondary structure (DSSP, 8-state):
-EEEETTEEEE---S-S--SSHHHHHH-------EE-TTSPEEEE-SSSSEEEEE-TT--EEEEEE-S-S---EEEEEEETTEEEEEEE--S----GGGTTSPPP----

Radius of gyration: 15.83 Å; chains: 1; bounding box: 39×34×42 Å

Foldseek 3Di:
DWDDDPPDIDDDDPPQADAPPVVQQVQAQAQAAWDADPVRWIWIARRRAQKIFTAHPSRYTPDMDHDPAQGQNYWDWDADPNDIDIDGDHPQFGDGPVQPPPTDDDDGD